Protein AF-A0A380E2Z0-F1 (afdb_monomer)

Structure (mmCIF, N/CA/C/O backbone):
data_AF-A0A380E2Z0-F1
#
_entry.id   AF-A0A380E2Z0-F1
#
loop_
_atom_site.group_PDB
_atom_site.id
_atom_site.type_symbol
_atom_site.label_atom_id
_atom_site.label_alt_id
_atom_site.label_comp_id
_atom_site.label_asym_id
_atom_site.label_entity_id
_atom_site.label_seq_id
_atom_site.pdbx_PDB_ins_code
_atom_site.Cartn_x
_atom_site.Cartn_y
_atom_site.Cartn_z
_atom_site.occupancy
_atom_site.B_iso_or_equiv
_atom_site.auth_seq_id
_atom_site.auth_comp_id
_atom_site.auth_asym_id
_atom_site.auth_atom_id
_atom_site.pdbx_PDB_model_num
ATOM 1 N N . MET A 1 1 ? -22.108 3.577 24.737 1.00 51.06 1 MET A N 1
ATOM 2 C CA . MET A 1 1 ? -21.111 2.952 23.843 1.00 51.06 1 MET A CA 1
ATOM 3 C C . MET A 1 1 ? -20.213 2.059 24.678 1.00 51.06 1 MET A C 1
ATOM 5 O O . MET A 1 1 ? -19.355 2.550 25.410 1.00 51.06 1 MET A O 1
ATOM 9 N N . THR A 1 2 ? -20.496 0.767 24.636 1.00 66.31 2 THR A N 1
ATOM 10 C CA . THR A 1 2 ? -19.803 -0.294 25.375 1.00 66.31 2 THR A CA 1
ATOM 11 C C . THR A 1 2 ? -18.434 -0.557 24.732 1.00 66.31 2 THR A C 1
ATOM 13 O O . THR A 1 2 ? -18.242 -0.288 23.546 1.00 66.31 2 THR A O 1
ATOM 16 N N . ASN A 1 3 ? -17.442 -1.051 25.485 1.00 68.44 3 ASN A N 1
ATOM 17 C CA . ASN A 1 3 ? -16.098 -1.336 24.939 1.00 68.44 3 ASN A CA 1
ATOM 18 C C . ASN A 1 3 ? -16.125 -2.321 23.751 1.00 68.44 3 ASN A C 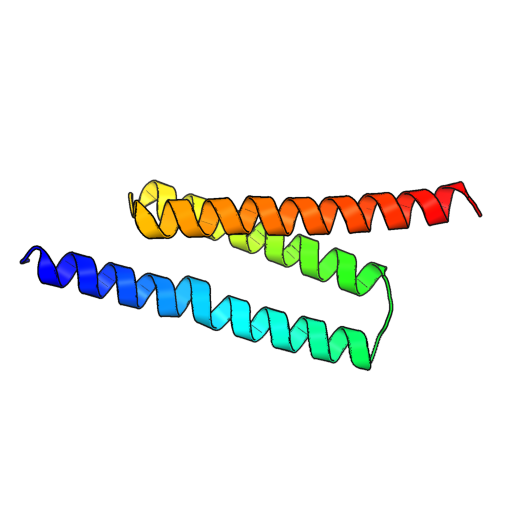1
ATOM 20 O O . ASN A 1 3 ? -15.223 -2.308 22.914 1.00 68.44 3 ASN A O 1
ATOM 24 N N . GLU A 1 4 ? -17.171 -3.139 23.655 1.00 69.94 4 GLU A N 1
ATOM 25 C CA . GLU A 1 4 ? -17.406 -4.076 22.557 1.00 69.94 4 GLU A CA 1
ATOM 26 C C . GLU A 1 4 ? -17.744 -3.360 21.241 1.00 69.94 4 GLU A C 1
ATOM 28 O O . GLU A 1 4 ? -17.166 -3.694 20.206 1.00 69.94 4 GLU A O 1
ATOM 33 N N . ASP A 1 5 ? -18.552 -2.296 21.285 1.00 69.06 5 ASP A N 1
ATOM 34 C CA . ASP A 1 5 ? -18.942 -1.516 20.100 1.00 69.06 5 ASP A CA 1
ATOM 35 C C . ASP A 1 5 ? -17.717 -0.883 19.422 1.00 69.06 5 ASP A C 1
ATOM 37 O O . ASP A 1 5 ? -17.554 -0.943 18.202 1.00 69.06 5 ASP A O 1
ATOM 41 N N . LYS A 1 6 ? -16.784 -0.353 20.228 1.00 68.62 6 LYS A N 1
ATOM 42 C CA . LYS A 1 6 ? -15.534 0.253 19.735 1.00 68.62 6 LYS A CA 1
ATOM 43 C C . LYS A 1 6 ? -14.621 -0.770 19.049 1.00 68.62 6 LYS A C 1
ATOM 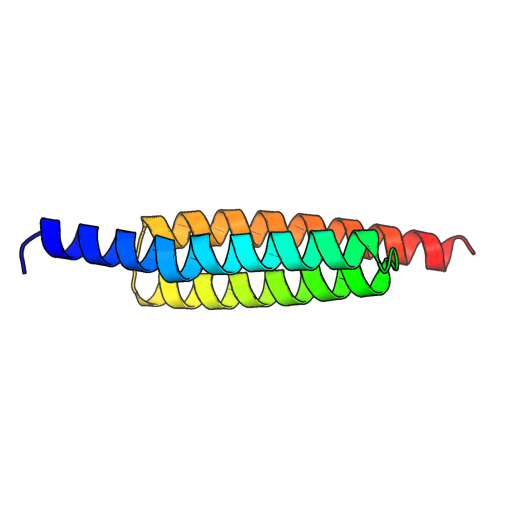45 O O . LYS A 1 6 ? -13.951 -0.437 18.071 1.00 68.62 6 LYS A O 1
ATOM 50 N N . ARG A 1 7 ? -14.589 -2.017 19.536 1.00 68.88 7 ARG A N 1
ATOM 51 C CA . ARG A 1 7 ? -13.810 -3.106 18.916 1.00 68.88 7 ARG A CA 1
ATOM 52 C C . ARG A 1 7 ? -14.441 -3.582 17.609 1.00 68.88 7 ARG A C 1
ATOM 54 O O . ARG A 1 7 ? -13.713 -3.841 16.649 1.00 68.88 7 ARG A O 1
ATOM 61 N N . PHE A 1 8 ? -15.769 -3.669 17.552 1.00 72.56 8 PHE A N 1
ATOM 62 C CA . PHE A 1 8 ? -16.492 -4.022 16.328 1.00 72.56 8 PHE A CA 1
ATOM 63 C C . PHE A 1 8 ? -16.325 -2.967 15.229 1.00 72.56 8 PHE A C 1
ATOM 65 O O . PHE A 1 8 ? -16.107 -3.329 14.069 1.00 72.56 8 PHE A O 1
ATOM 72 N N . GLU A 1 9 ? -16.344 -1.677 15.572 1.00 71.56 9 GLU A N 1
ATOM 73 C CA . GLU A 1 9 ? -16.071 -0.606 14.606 1.00 71.56 9 GLU A CA 1
ATOM 74 C C . GLU A 1 9 ? -14.637 -0.654 14.066 1.00 71.56 9 GLU A C 1
ATOM 76 O O . GLU A 1 9 ? -14.440 -0.521 12.857 1.00 71.56 9 GLU A O 1
ATOM 81 N N . GLN A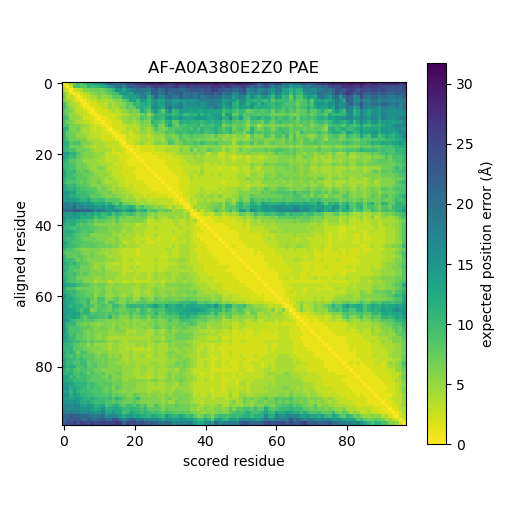 1 10 ? -13.642 -0.923 14.919 1.00 69.00 10 GLN A N 1
ATOM 82 C CA . GLN A 1 10 ? -12.249 -1.098 14.488 1.00 69.00 10 GLN A CA 1
ATOM 83 C C . GLN A 1 10 ? -12.079 -2.287 13.535 1.00 69.00 10 GLN A C 1
ATOM 85 O O . GLN A 1 10 ? -11.433 -2.155 12.498 1.00 69.00 10 GLN A O 1
ATOM 90 N N . LEU A 1 11 ? -12.696 -3.433 13.840 1.00 72.31 11 LEU A N 1
ATOM 91 C CA . LEU A 1 11 ? -12.668 -4.617 12.971 1.00 72.31 11 LEU A CA 1
ATOM 92 C C . LEU A 1 11 ? -13.353 -4.362 11.623 1.00 72.31 11 LEU A C 1
ATOM 94 O O . LEU A 1 11 ? -12.864 -4.791 10.574 1.00 72.31 11 LEU A O 1
ATOM 98 N N . ARG A 1 12 ? -14.481 -3.645 11.634 1.00 75.81 12 ARG A N 1
ATOM 99 C CA . ARG A 1 12 ? -15.184 -3.253 10.407 1.00 75.81 12 ARG A CA 1
ATOM 100 C C . ARG A 1 12 ? -14.338 -2.282 9.578 1.00 75.81 12 ARG A C 1
ATOM 102 O O . ARG A 1 12 ? -14.306 -2.412 8.354 1.00 75.81 12 ARG A O 1
ATOM 109 N N . PHE A 1 13 ? -13.633 -1.357 10.228 1.00 71.56 13 PHE A N 1
ATOM 110 C CA . PHE A 1 13 ? -12.709 -0.435 9.572 1.00 71.56 13 PHE A CA 1
ATOM 111 C C . PHE A 1 13 ? -11.521 -1.179 8.950 1.00 71.56 13 PHE A C 1
ATOM 113 O O . PHE A 1 13 ? -11.262 -1.004 7.765 1.00 71.56 13 PHE A O 1
ATOM 120 N N . GLU A 1 14 ? -10.863 -2.076 9.687 1.00 74.12 14 GLU A N 1
ATOM 121 C CA . GLU A 1 14 ? -9.763 -2.902 9.164 1.00 74.12 14 GLU A CA 1
ATOM 122 C C . GLU A 1 14 ? -10.181 -3.709 7.936 1.00 74.12 14 GLU A C 1
ATOM 124 O O . GLU A 1 14 ? -9.493 -3.698 6.917 1.00 74.12 14 GLU A O 1
ATOM 129 N N . ARG A 1 15 ? -11.328 -4.393 7.986 1.00 74.94 15 ARG A N 1
ATOM 130 C CA . ARG A 1 15 ? -11.776 -5.191 6.840 1.00 74.94 15 ARG A CA 1
ATOM 131 C C . ARG A 1 15 ? -12.050 -4.309 5.618 1.00 74.94 15 ARG A C 1
ATOM 133 O O . ARG A 1 15 ? -11.697 -4.686 4.504 1.00 74.94 15 ARG A O 1
ATOM 140 N N . LYS A 1 16 ? -12.658 -3.139 5.825 1.00 77.38 16 LYS A N 1
ATOM 141 C CA . LYS A 1 16 ? -13.085 -2.255 4.736 1.00 77.38 16 LYS A CA 1
ATOM 142 C C . LYS A 1 16 ? -11.946 -1.428 4.136 1.00 77.38 16 LYS A C 1
ATOM 144 O O . LYS A 1 16 ? -11.937 -1.228 2.928 1.00 77.38 16 LYS A O 1
ATOM 149 N N . PHE A 1 17 ? -11.012 -0.962 4.961 1.00 72.69 17 PHE A N 1
ATOM 150 C CA . PHE A 1 17 ? -9.939 -0.049 4.556 1.00 72.69 17 PHE A CA 1
ATOM 151 C C . PHE A 1 17 ? -8.572 -0.716 4.421 1.00 72.69 17 PHE A C 1
ATOM 153 O O . PHE A 1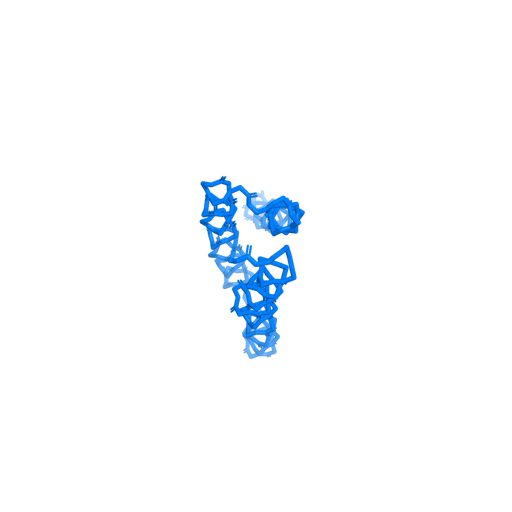 17 ? -7.702 -0.142 3.785 1.00 72.69 17 PHE A O 1
ATOM 160 N N . ILE A 1 18 ? -8.373 -1.910 4.982 1.00 77.38 18 ILE A N 1
ATOM 161 C CA . ILE A 1 18 ? -7.132 -2.673 4.808 1.00 77.38 18 ILE A CA 1
ATOM 162 C C . ILE A 1 18 ? -7.417 -3.890 3.931 1.00 77.38 18 ILE A C 1
ATOM 164 O O . ILE A 1 18 ? -6.987 -3.936 2.790 1.00 77.38 18 ILE A O 1
ATOM 168 N N . VAL A 1 19 ? -8.204 -4.861 4.390 1.00 80.88 19 VAL A N 1
ATOM 169 C CA . VAL A 1 19 ? -8.294 -6.161 3.691 1.00 80.88 19 VAL A CA 1
ATOM 170 C C . VAL A 1 19 ? -8.819 -6.035 2.254 1.00 80.88 19 VAL A C 1
ATOM 172 O O . VAL A 1 19 ? -8.173 -6.515 1.327 1.00 80.88 19 VAL A O 1
ATOM 175 N N . ILE A 1 20 ? -9.964 -5.379 2.048 1.00 81.44 20 ILE A N 1
ATOM 176 C CA . ILE A 1 20 ? -10.579 -5.244 0.715 1.00 81.44 20 ILE A CA 1
ATOM 177 C C . ILE A 1 20 ? -9.656 -4.533 -0.297 1.00 81.44 20 ILE A C 1
ATOM 179 O O . ILE A 1 20 ? -9.372 -5.129 -1.337 1.00 81.44 20 ILE A O 1
ATOM 183 N N . PRO A 1 21 ? -9.159 -3.307 -0.042 1.00 84.00 21 PRO A N 1
ATOM 184 C CA . PRO A 1 21 ? -8.304 -2.606 -1.002 1.00 84.00 21 PRO A CA 1
ATOM 185 C C . PRO A 1 21 ? -6.982 -3.334 -1.269 1.00 84.00 21 PRO A C 1
ATOM 187 O O . PRO A 1 21 ? -6.487 -3.284 -2.391 1.00 84.00 21 PRO A O 1
ATOM 190 N N . TYR A 1 22 ? -6.450 -4.078 -0.296 1.00 83.62 22 TYR A N 1
ATOM 191 C CA . TYR A 1 22 ? -5.248 -4.893 -0.486 1.00 83.62 22 TYR A CA 1
ATOM 192 C C . TYR A 1 22 ? -5.483 -6.090 -1.400 1.00 83.62 22 TYR A C 1
ATOM 194 O O . TYR A 1 22 ? -4.661 -6.368 -2.270 1.00 83.62 22 TYR A O 1
ATOM 202 N N . VAL A 1 23 ? -6.607 -6.787 -1.229 1.00 86.31 23 VAL A N 1
ATOM 203 C CA . VAL A 1 23 ? -6.981 -7.898 -2.113 1.00 86.31 23 VAL A CA 1
ATOM 20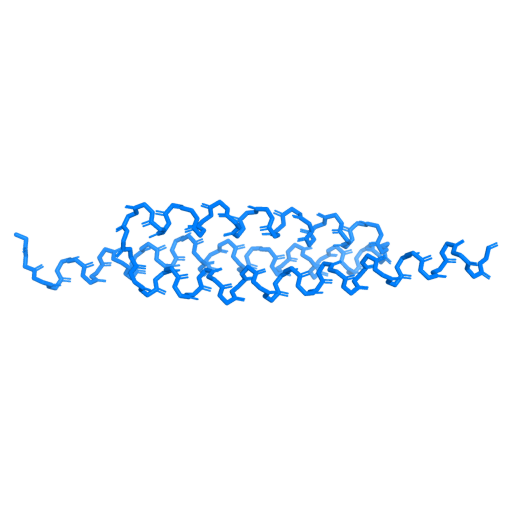4 C C . VAL A 1 23 ? -7.216 -7.383 -3.532 1.00 86.31 23 VAL A C 1
ATOM 206 O O . VAL A 1 23 ? -6.712 -7.974 -4.482 1.00 86.31 23 VAL A O 1
ATOM 209 N N . ILE A 1 24 ? -7.912 -6.250 -3.680 1.00 88.56 24 ILE A N 1
ATOM 210 C CA . ILE A 1 24 ? -8.113 -5.606 -4.987 1.00 88.56 24 ILE A CA 1
ATOM 211 C C . ILE A 1 24 ? -6.762 -5.252 -5.618 1.00 88.56 24 ILE A C 1
ATOM 213 O O . ILE A 1 24 ? -6.528 -5.580 -6.779 1.00 88.56 24 ILE A O 1
ATOM 217 N N . TYR A 1 25 ? -5.856 -4.641 -4.852 1.00 87.62 25 TYR A N 1
ATOM 218 C CA . TYR A 1 25 ? -4.518 -4.302 -5.326 1.00 87.62 25 TYR A CA 1
ATOM 219 C C . TYR A 1 25 ? -3.736 -5.540 -5.782 1.00 87.62 25 TYR A C 1
ATOM 221 O O . TYR A 1 25 ? -3.165 -5.532 -6.869 1.00 87.62 25 TYR A O 1
ATOM 229 N N . ALA A 1 26 ? -3.764 -6.628 -5.007 1.00 87.38 26 ALA A N 1
ATOM 230 C CA . ALA A 1 26 ? -3.092 -7.874 -5.367 1.00 87.38 26 ALA A CA 1
ATOM 231 C C . ALA A 1 26 ? -3.627 -8.463 -6.682 1.00 87.38 26 ALA A C 1
ATOM 233 O O . ALA A 1 26 ? -2.839 -8.886 -7.525 1.00 87.38 26 ALA A O 1
ATOM 234 N N . VAL A 1 27 ? -4.948 -8.442 -6.893 1.00 90.44 27 VAL A N 1
ATOM 235 C CA . VAL A 1 27 ? -5.558 -8.896 -8.153 1.00 90.44 27 VAL A CA 1
ATOM 236 C C . VAL A 1 27 ? -5.142 -7.999 -9.320 1.00 90.44 27 VAL A C 1
ATOM 238 O O . VAL A 1 27 ? -4.791 -8.514 -10.378 1.00 90.44 27 VAL A O 1
ATOM 241 N N . ILE A 1 28 ? -5.123 -6.674 -9.136 1.00 88.31 28 ILE A N 1
ATOM 242 C CA . ILE A 1 28 ? -4.682 -5.724 -10.171 1.00 88.31 28 ILE A CA 1
ATOM 243 C C . ILE A 1 28 ? -3.221 -5.973 -10.550 1.00 88.31 28 ILE A C 1
ATOM 245 O O . ILE A 1 28 ? -2.918 -6.083 -11.735 1.00 88.31 28 ILE A O 1
ATOM 249 N N . VAL A 1 29 ? -2.327 -6.094 -9.564 1.00 86.38 29 VAL A N 1
ATOM 250 C CA . VAL A 1 29 ? -0.902 -6.358 -9.807 1.00 86.38 29 VAL A CA 1
ATOM 251 C C . VAL A 1 29 ? -0.714 -7.699 -10.505 1.00 86.38 29 VAL A C 1
ATOM 253 O O . VAL A 1 29 ? 0.039 -7.762 -11.470 1.00 86.38 29 VAL A O 1
ATOM 256 N N . LEU A 1 30 ? -1.417 -8.749 -10.073 1.00 87.69 30 LEU A N 1
ATOM 257 C CA . LEU A 1 30 ? -1.329 -10.069 -10.694 1.00 87.69 30 LEU A CA 1
ATOM 258 C C . LEU A 1 30 ? -1.773 -10.035 -12.162 1.00 87.69 30 LEU A C 1
ATOM 260 O O . LEU A 1 30 ? -1.060 -10.531 -13.031 1.00 87.69 30 LEU A O 1
ATOM 264 N N . LEU A 1 31 ? -2.929 -9.427 -12.445 1.00 88.19 31 LEU A N 1
ATOM 265 C CA . LEU A 1 31 ? -3.439 -9.305 -13.811 1.00 88.19 31 LEU A CA 1
ATOM 266 C C . LEU A 1 31 ? -2.487 -8.479 -14.674 1.00 88.19 31 LEU A C 1
ATOM 268 O O . LEU A 1 31 ? -2.119 -8.911 -15.764 1.00 88.19 31 LEU A O 1
ATOM 272 N N . LEU A 1 32 ? -2.047 -7.318 -14.184 1.00 85.25 32 LEU A N 1
ATOM 273 C CA . LEU A 1 32 ? -1.127 -6.468 -14.932 1.00 85.25 32 LEU A CA 1
ATOM 274 C C . LEU A 1 32 ? 0.209 -7.161 -15.166 1.00 85.25 32 LEU A C 1
ATOM 276 O O . LEU A 1 32 ? 0.715 -7.053 -16.268 1.00 85.25 32 LEU A O 1
ATOM 280 N N . ASN A 1 33 ? 0.729 -7.937 -14.217 1.00 82.69 33 ASN A N 1
ATOM 281 C CA . ASN A 1 33 ? 1.967 -8.685 -14.415 1.00 82.69 33 ASN A CA 1
ATOM 282 C C . ASN A 1 33 ? 1.829 -9.781 -15.492 1.00 82.69 33 ASN A C 1
ATOM 284 O O . ASN A 1 33 ? 2.745 -9.959 -16.289 1.00 82.69 33 ASN A O 1
ATOM 288 N N . ILE A 1 34 ? 0.673 -10.458 -15.574 1.00 85.81 34 ILE A N 1
ATOM 289 C CA . ILE A 1 34 ? 0.395 -11.474 -16.607 1.00 85.81 34 ILE A CA 1
ATOM 290 C C . ILE A 1 34 ? 0.273 -10.846 -18.003 1.00 85.81 34 ILE A C 1
ATOM 292 O O . ILE A 1 34 ? 0.806 -11.390 -18.968 1.00 85.81 34 ILE A O 1
ATOM 296 N N . PHE A 1 35 ? -0.444 -9.725 -18.130 1.00 85.00 35 PHE A N 1
ATOM 297 C CA . PHE A 1 35 ? -0.692 -9.093 -19.433 1.00 85.00 35 PHE A CA 1
ATOM 298 C C . PHE A 1 35 ? 0.433 -8.145 -19.875 1.00 85.00 35 PHE A C 1
ATOM 300 O O . PHE A 1 35 ? 0.684 -8.004 -21.070 1.00 85.00 35 PHE A O 1
ATOM 307 N N . TYR A 1 36 ? 1.102 -7.492 -18.926 1.00 75.12 36 TYR A N 1
ATOM 308 C CA . TYR A 1 36 ? 2.085 -6.433 -19.138 1.00 75.12 36 TYR A CA 1
ATOM 309 C C . TYR A 1 36 ? 3.228 -6.549 -18.122 1.00 75.12 36 TYR A C 1
ATOM 311 O O . TYR A 1 36 ? 3.199 -5.975 -17.035 1.00 75.12 36 TYR A O 1
ATOM 319 N N . SER A 1 37 ? 4.302 -7.232 -18.504 1.00 75.00 37 SER A N 1
ATOM 320 C CA . SER A 1 37 ? 5.474 -7.404 -17.636 1.00 75.00 37 SER A CA 1
ATOM 321 C C . SER A 1 37 ? 6.434 -6.196 -17.647 1.00 75.00 37 SER A C 1
ATOM 323 O O . SER A 1 37 ? 7.644 -6.359 -17.484 1.00 75.00 37 SER A O 1
ATOM 325 N N . ASP A 1 38 ? 5.919 -4.978 -17.855 1.00 83.62 38 ASP A N 1
ATOM 326 C CA . ASP A 1 38 ? 6.734 -3.760 -17.841 1.00 83.62 38 ASP A CA 1
ATOM 327 C C . ASP A 1 38 ? 7.055 -3.353 -16.394 1.00 83.62 38 ASP A C 1
ATOM 329 O O . ASP A 1 38 ? 6.171 -3.106 -15.559 1.00 83.62 38 ASP A O 1
ATOM 333 N N . LEU A 1 39 ? 8.353 -3.259 -16.102 1.00 82.31 39 LEU A N 1
ATOM 334 C CA . LEU A 1 39 ? 8.869 -2.856 -14.800 1.00 82.31 39 LEU A CA 1
ATOM 335 C C . LEU A 1 39 ? 8.354 -1.467 -14.394 1.00 82.31 39 LEU A C 1
ATOM 337 O O . LEU A 1 39 ? 8.061 -1.245 -13.218 1.00 82.31 39 LEU A O 1
ATOM 341 N N . LYS A 1 40 ? 8.183 -0.546 -15.352 1.00 85.00 40 LYS A N 1
ATOM 342 C CA . LYS A 1 40 ? 7.689 0.813 -15.085 1.00 85.00 40 LYS A CA 1
ATOM 343 C C . LYS A 1 40 ? 6.269 0.784 -14.532 1.00 85.00 40 LYS A C 1
ATOM 345 O O . LYS A 1 40 ? 5.995 1.452 -13.540 1.00 85.00 40 LYS A O 1
ATOM 350 N N . ILE A 1 41 ? 5.393 -0.034 -15.121 1.00 85.81 41 ILE A N 1
ATOM 351 C CA . ILE A 1 41 ? 4.000 -0.189 -14.674 1.00 85.81 41 ILE A CA 1
ATOM 352 C C . ILE A 1 41 ? 3.973 -0.738 -13.245 1.00 85.81 41 ILE A C 1
ATOM 354 O O . ILE A 1 41 ? 3.286 -0.194 -12.380 1.00 85.81 41 ILE A O 1
ATOM 358 N N . THR A 1 42 ? 4.773 -1.773 -12.979 1.00 85.12 42 THR A N 1
ATOM 359 C CA . THR A 1 42 ? 4.870 -2.386 -11.647 1.00 85.12 42 THR A CA 1
ATOM 360 C C . THR A 1 42 ? 5.389 -1.386 -10.609 1.00 85.12 42 THR A C 1
ATOM 362 O O . THR A 1 42 ? 4.798 -1.243 -9.539 1.00 85.12 42 THR A O 1
ATOM 365 N N . MET A 1 43 ? 6.436 -0.625 -10.936 1.00 87.50 43 MET A N 1
ATOM 366 C CA . MET A 1 43 ? 6.987 0.412 -10.059 1.00 87.50 43 MET A CA 1
ATOM 367 C C . MET A 1 43 ? 5.957 1.510 -9.752 1.00 87.50 43 MET A C 1
ATOM 369 O O . MET A 1 43 ? 5.806 1.905 -8.595 1.00 87.50 43 MET A O 1
ATOM 373 N N . THR A 1 44 ? 5.210 1.982 -10.756 1.00 88.81 44 THR A N 1
ATOM 374 C CA . THR A 1 44 ? 4.156 2.991 -10.563 1.00 88.81 44 THR A CA 1
ATOM 375 C C . THR A 1 44 ? 3.024 2.477 -9.673 1.00 88.81 44 THR A C 1
ATOM 377 O O . THR A 1 44 ? 2.573 3.212 -8.794 1.00 88.81 44 THR A O 1
ATOM 380 N N . LEU A 1 45 ? 2.591 1.222 -9.839 1.00 89.31 45 LEU A N 1
ATOM 381 C CA . LEU A 1 45 ? 1.575 0.605 -8.977 1.00 89.31 45 LEU A CA 1
ATOM 382 C C . LEU A 1 45 ? 2.037 0.535 -7.522 1.00 89.31 45 LEU A C 1
ATOM 384 O O . LEU A 1 45 ? 1.298 0.953 -6.630 1.00 89.31 45 LEU A O 1
ATOM 388 N N . PHE A 1 46 ? 3.268 0.074 -7.287 1.00 87.62 46 PHE A N 1
ATOM 389 C CA . PHE A 1 46 ? 3.835 0.012 -5.939 1.00 87.62 46 PHE A CA 1
ATOM 390 C C . PHE A 1 46 ? 4.003 1.400 -5.320 1.00 87.62 46 PHE A C 1
ATOM 392 O O . PHE A 1 46 ? 3.718 1.567 -4.135 1.00 87.62 46 PHE A O 1
ATOM 399 N N . GLY A 1 47 ? 4.373 2.410 -6.111 1.00 89.75 47 GLY A N 1
ATOM 400 C CA . GLY A 1 47 ? 4.419 3.802 -5.658 1.00 89.75 47 GLY A CA 1
ATOM 401 C C . GLY A 1 47 ? 3.038 4.344 -5.272 1.00 89.75 47 GLY A C 1
ATOM 402 O O . GLY A 1 47 ? 2.883 4.949 -4.210 1.00 89.75 47 GLY A O 1
ATOM 403 N N . LEU A 1 48 ? 2.012 4.074 -6.086 1.00 91.62 48 LEU A N 1
ATOM 404 C CA . LEU A 1 48 ? 0.629 4.465 -5.794 1.00 91.62 48 LEU A CA 1
ATOM 405 C C . LEU A 1 48 ? 0.106 3.775 -4.527 1.00 91.62 48 LEU A C 1
ATOM 407 O O . LEU A 1 48 ? -0.545 4.399 -3.688 1.00 91.62 48 LEU A O 1
ATOM 411 N N . PHE A 1 49 ? 0.424 2.494 -4.365 1.00 89.69 49 PHE A N 1
ATOM 412 C CA . PHE A 1 49 ? 0.060 1.717 -3.189 1.00 89.69 49 PHE A CA 1
ATOM 413 C C . PHE A 1 49 ? 0.764 2.199 -1.926 1.00 89.69 49 PHE A C 1
ATOM 415 O O . PHE A 1 49 ? 0.137 2.327 -0.877 1.00 89.69 49 PHE A O 1
ATOM 422 N N . PHE A 1 50 ? 2.050 2.529 -2.022 1.00 89.38 50 PHE A N 1
ATOM 423 C CA . PHE A 1 50 ? 2.784 3.141 -0.924 1.00 89.38 50 PHE A CA 1
ATOM 424 C C . PHE A 1 50 ? 2.133 4.463 -0.489 1.00 89.38 50 PHE A C 1
ATOM 426 O O . PHE A 1 50 ? 1.858 4.646 0.698 1.00 89.38 50 PHE A O 1
ATOM 433 N N . ALA A 1 51 ? 1.789 5.341 -1.437 1.00 91.25 51 ALA A N 1
ATOM 434 C CA . ALA A 1 51 ? 1.085 6.590 -1.140 1.00 91.25 51 ALA A CA 1
ATOM 435 C C . ALA A 1 51 ? -0.274 6.345 -0.454 1.00 91.25 51 ALA A C 1
ATOM 437 O O . ALA A 1 51 ? -0.602 7.012 0.530 1.00 91.25 51 ALA A O 1
ATOM 438 N N . TYR A 1 52 ? -1.039 5.350 -0.914 1.00 90.06 52 TYR A N 1
ATOM 439 C CA . TYR A 1 52 ? -2.291 4.935 -0.276 1.00 90.06 52 TYR A CA 1
ATOM 440 C C . TYR A 1 52 ? -2.085 4.506 1.187 1.00 90.06 52 TYR A C 1
ATOM 442 O O . TYR A 1 52 ? -2.828 4.931 2.077 1.00 90.06 52 TYR A O 1
ATOM 450 N N . ASN A 1 53 ? -1.034 3.729 1.454 1.00 89.62 53 ASN A N 1
ATOM 451 C CA . ASN A 1 53 ? -0.718 3.227 2.793 1.00 89.62 53 ASN A CA 1
ATOM 452 C C . ASN A 1 53 ? -0.300 4.345 3.746 1.00 89.62 53 ASN A C 1
ATOM 454 O O . ASN A 1 53 ? -0.719 4.341 4.904 1.00 89.62 53 ASN A O 1
ATOM 458 N N . VAL A 1 54 ? 0.427 5.350 3.248 1.00 90.44 54 VAL A N 1
ATOM 459 C CA . VAL A 1 54 ? 0.756 6.566 4.007 1.00 90.44 54 VAL A CA 1
ATOM 460 C C . VAL A 1 54 ? -0.510 7.339 4.392 1.00 90.44 54 VAL A C 1
ATOM 462 O O . VAL A 1 54 ? -0.642 7.764 5.541 1.00 90.44 54 VAL A O 1
ATOM 465 N N . VAL A 1 55 ? -1.474 7.485 3.476 1.00 90.94 55 VAL A N 1
ATOM 466 C CA . VAL A 1 55 ? -2.747 8.170 3.768 1.00 90.94 55 VAL A CA 1
ATOM 467 C C . VAL A 1 55 ? -3.546 7.420 4.837 1.00 90.94 55 VAL A C 1
ATOM 469 O O . VAL A 1 55 ? -4.019 8.038 5.794 1.00 90.94 55 VAL A O 1
ATOM 472 N N . ILE A 1 56 ? -3.668 6.093 4.730 1.00 87.44 56 ILE A N 1
ATOM 473 C CA . ILE A 1 56 ? -4.340 5.284 5.761 1.00 87.44 56 ILE A CA 1
ATOM 474 C C . ILE A 1 56 ? -3.612 5.385 7.094 1.00 87.44 56 ILE A C 1
ATOM 476 O O . ILE A 1 56 ? -4.271 5.526 8.126 1.00 87.44 56 ILE A O 1
ATOM 480 N N . LEU A 1 57 ? -2.280 5.343 7.085 1.00 89.19 57 LEU A N 1
ATOM 481 C CA . LEU A 1 57 ? -1.472 5.456 8.293 1.00 89.19 57 LEU A CA 1
ATOM 482 C C . LEU A 1 57 ? -1.757 6.783 9.000 1.00 89.19 57 LEU A C 1
ATOM 484 O O . LEU A 1 57 ? -1.967 6.795 10.213 1.00 89.19 57 LEU A O 1
ATOM 488 N N . PHE A 1 58 ? -1.859 7.877 8.243 1.00 88.94 58 PHE A N 1
ATOM 489 C CA . PHE A 1 58 ? -2.193 9.195 8.775 1.00 88.94 58 PHE A CA 1
ATOM 490 C C . PHE A 1 58 ? -3.614 9.247 9.358 1.00 88.94 58 PHE A C 1
ATOM 492 O O . PHE A 1 58 ? -3.824 9.748 10.464 1.00 88.94 58 PHE A O 1
ATOM 499 N N . ILE A 1 59 ? -4.598 8.658 8.671 1.00 85.75 59 ILE A N 1
ATOM 500 C CA . ILE A 1 59 ? -5.980 8.566 9.172 1.00 85.75 59 ILE A CA 1
ATOM 501 C C . ILE A 1 59 ? -6.042 7.722 10.455 1.00 85.75 59 ILE A C 1
ATOM 503 O O . ILE A 1 59 ? -6.713 8.101 11.419 1.00 85.75 59 ILE A O 1
ATOM 507 N N . ALA A 1 60 ? -5.343 6.586 10.487 1.00 85.38 60 ALA A N 1
ATOM 508 C CA . ALA A 1 60 ? -5.274 5.700 11.646 1.00 85.38 60 ALA A CA 1
ATOM 509 C C . ALA A 1 60 ? -4.555 6.361 12.834 1.00 85.38 60 ALA A C 1
ATOM 511 O O . ALA A 1 60 ? -4.942 6.124 13.983 1.00 85.38 60 ALA A O 1
ATOM 512 N N . PHE A 1 61 ? -3.563 7.214 12.555 1.00 84.00 61 PHE A N 1
ATOM 513 C CA . PHE A 1 61 ? -2.880 8.055 13.534 1.00 84.00 61 PHE A CA 1
ATOM 514 C C . PHE A 1 61 ? -3.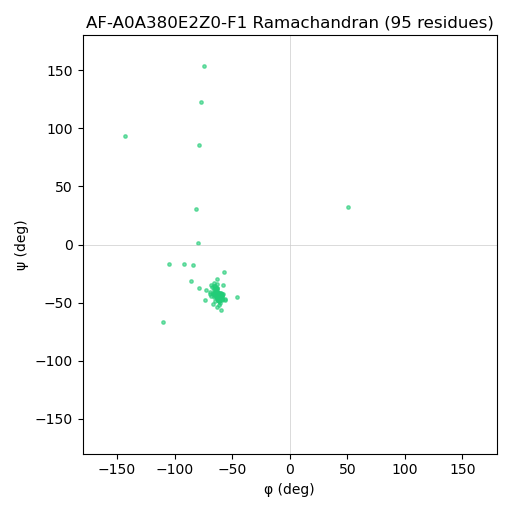833 9.068 14.171 1.00 84.00 61 PHE A C 1
ATOM 516 O O . PHE A 1 61 ? -3.993 9.054 15.391 1.00 84.00 61 PHE A O 1
ATOM 523 N N . ILE A 1 62 ? -4.548 9.860 13.362 1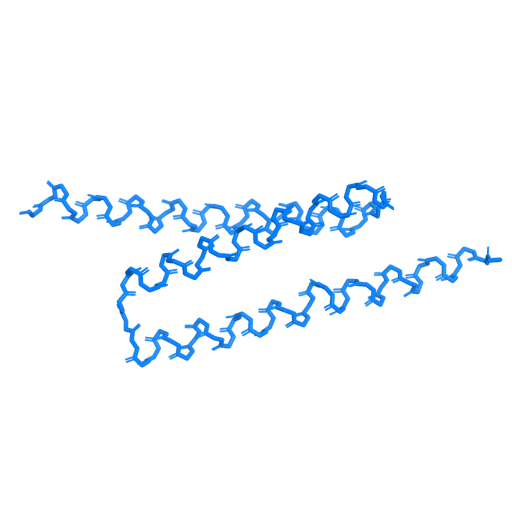.00 86.88 62 ILE A N 1
ATOM 524 C CA . ILE A 1 62 ? -5.525 10.852 13.852 1.00 86.88 62 ILE A CA 1
ATOM 525 C C . ILE A 1 62 ? -6.635 10.183 14.673 1.00 86.88 62 ILE A C 1
ATOM 527 O O . ILE A 1 62 ? -7.033 10.684 15.722 1.00 86.88 62 ILE A O 1
ATOM 531 N N . LYS A 1 63 ? -7.144 9.032 14.217 1.00 81.00 63 LYS A N 1
ATOM 532 C CA . LYS A 1 63 ? -8.220 8.307 14.912 1.00 81.00 63 LYS A CA 1
ATOM 533 C C . LYS A 1 63 ? -7.747 7.470 16.107 1.00 81.00 63 LYS A C 1
ATOM 535 O O . LYS A 1 63 ? -8.572 6.808 16.736 1.00 81.00 63 LYS A O 1
ATOM 540 N N . HIS A 1 64 ? -6.449 7.474 16.429 1.00 78.31 64 HIS A N 1
ATOM 541 C CA . HIS A 1 64 ? -5.845 6.698 17.519 1.00 78.31 64 HIS A CA 1
ATOM 542 C C . HIS A 1 64 ? -6.219 5.200 17.519 1.00 78.31 64 HIS A C 1
ATOM 544 O O . HIS A 1 64 ? -6.297 4.545 18.567 1.00 78.31 64 HIS A O 1
ATOM 550 N N . TYR A 1 65 ? -6.425 4.611 16.340 1.00 78.25 65 TYR A N 1
ATOM 551 C CA . TYR A 1 65 ? -6.720 3.186 16.212 1.00 78.25 65 TYR A CA 1
ATOM 552 C C . TYR A 1 65 ? -5.433 2.369 16.336 1.00 78.25 65 TYR A C 1
ATOM 554 O O . TYR A 1 65 ? -4.826 2.014 15.333 1.00 78.25 65 TYR A O 1
ATOM 562 N N . LYS A 1 66 ? -5.017 2.043 17.570 1.00 76.12 66 LYS A N 1
ATOM 563 C CA . LYS A 1 66 ? -3.733 1.366 17.865 1.00 76.12 66 LYS A CA 1
ATOM 564 C C . LYS A 1 66 ? -3.427 0.166 16.955 1.00 76.12 66 LYS A C 1
ATOM 566 O O . LYS A 1 66 ? -2.311 0.045 16.464 1.00 76.12 66 LYS A O 1
ATOM 571 N N . ARG A 1 67 ? -4.410 -0.709 16.711 1.00 76.94 67 ARG A N 1
ATOM 572 C CA . ARG A 1 67 ? -4.228 -1.917 15.887 1.00 76.94 67 ARG A CA 1
ATOM 573 C C . ARG A 1 67 ? -4.123 -1.600 14.393 1.00 76.94 67 ARG A C 1
ATOM 575 O O . ARG A 1 67 ? -3.195 -2.057 13.738 1.00 76.94 67 ARG A O 1
ATOM 582 N N . THR A 1 68 ? -5.027 -0.770 13.879 1.00 79.00 68 THR A N 1
ATOM 583 C CA . THR A 1 68 ? -5.027 -0.314 12.480 1.00 79.00 68 THR A CA 1
ATOM 584 C C . THR A 1 68 ? -3.772 0.492 12.152 1.00 79.00 68 THR A C 1
ATOM 586 O O . THR A 1 68 ? -3.216 0.336 11.074 1.00 79.00 68 THR A O 1
ATOM 589 N N . LEU A 1 69 ? -3.292 1.306 13.094 1.00 82.88 69 LEU A N 1
ATOM 590 C CA . LEU A 1 69 ? -2.055 2.074 12.984 1.00 82.88 69 LEU A CA 1
ATOM 591 C C . LEU A 1 69 ? -0.849 1.147 12.833 1.00 82.88 69 LEU A C 1
ATOM 593 O O . LEU A 1 69 ? -0.057 1.334 11.919 1.00 82.88 69 LEU A O 1
ATOM 597 N N . LEU A 1 70 ? -0.741 0.115 13.675 1.00 85.00 70 LEU A N 1
ATOM 598 C CA . LEU A 1 70 ? 0.360 -0.846 13.607 1.00 85.00 70 LEU A CA 1
ATOM 599 C C . LEU A 1 70 ? 0.321 -1.671 12.311 1.00 85.00 70 LEU A C 1
ATOM 601 O O . LEU A 1 70 ? 1.350 -1.833 11.659 1.00 85.00 70 LEU A O 1
ATOM 605 N N . LEU A 1 71 ? -0.866 -2.124 11.894 1.00 83.56 71 LEU A N 1
ATOM 606 C CA . LEU A 1 71 ? -1.055 -2.808 10.612 1.00 83.56 71 LEU A CA 1
ATOM 607 C C . LEU A 1 71 ? -0.664 -1.914 9.432 1.00 83.56 71 LEU A C 1
ATOM 609 O O . LEU A 1 71 ? 0.130 -2.330 8.596 1.00 83.56 71 LEU A O 1
ATOM 613 N N . SER A 1 72 ? -1.168 -0.679 9.390 1.00 86.19 72 SER A N 1
ATOM 614 C CA . SER A 1 72 ? -0.853 0.286 8.333 1.00 86.19 72 SER A CA 1
ATOM 615 C C . SER A 1 72 ? 0.628 0.655 8.316 1.00 86.19 72 SER A C 1
ATOM 617 O O . SER A 1 72 ? 1.181 0.884 7.245 1.00 86.19 72 SER A O 1
ATOM 619 N N . LEU A 1 73 ? 1.284 0.698 9.477 1.00 88.06 73 LEU A N 1
ATOM 620 C CA . LEU A 1 73 ? 2.709 0.995 9.586 1.00 88.06 73 LEU A CA 1
ATOM 621 C C . LEU A 1 73 ? 3.545 -0.121 8.954 1.00 88.06 73 LEU A C 1
ATOM 623 O O . LEU A 1 73 ? 4.364 0.160 8.084 1.00 88.06 73 LEU A O 1
ATOM 627 N N . ILE A 1 74 ? 3.291 -1.380 9.332 1.00 88.50 74 ILE A N 1
ATOM 628 C CA . ILE A 1 74 ? 3.966 -2.554 8.750 1.00 88.50 74 ILE A CA 1
ATOM 629 C C . ILE A 1 74 ? 3.783 -2.566 7.233 1.00 88.50 74 ILE A C 1
ATOM 631 O O . ILE A 1 74 ? 4.737 -2.728 6.479 1.00 88.50 74 ILE A O 1
ATOM 635 N N . LEU A 1 75 ? 2.552 -2.343 6.788 1.00 87.38 75 LEU A N 1
ATOM 636 C CA . LEU A 1 75 ? 2.187 -2.303 5.381 1.00 87.38 75 LEU A CA 1
ATOM 637 C C . LEU A 1 75 ? 2.868 -1.163 4.608 1.00 87.38 75 LEU A C 1
ATOM 639 O O . LEU A 1 75 ? 3.292 -1.355 3.468 1.00 87.38 75 LEU A O 1
ATOM 643 N N . THR A 1 76 ? 3.003 0.012 5.222 1.00 90.56 76 THR A N 1
ATOM 644 C CA . THR A 1 76 ? 3.713 1.159 4.636 1.00 90.56 76 THR A CA 1
ATOM 645 C C . THR A 1 76 ? 5.199 0.852 4.492 1.00 90.56 76 THR A C 1
ATOM 647 O O . THR A 1 76 ? 5.762 1.071 3.425 1.00 90.56 76 THR A O 1
ATOM 650 N N . VAL A 1 77 ? 5.827 0.275 5.520 1.00 92.25 77 VAL A N 1
ATOM 651 C CA . VAL A 1 77 ? 7.245 -0.118 5.470 1.00 92.25 77 VAL A CA 1
ATOM 652 C C . VAL A 1 77 ? 7.475 -1.199 4.414 1.00 92.25 77 VAL A C 1
ATOM 654 O O . VAL A 1 77 ? 8.390 -1.072 3.607 1.00 92.25 77 VAL A O 1
ATOM 657 N N . LEU A 1 78 ? 6.619 -2.223 4.364 1.00 89.88 78 LEU A N 1
ATOM 658 C CA . LEU A 1 78 ? 6.739 -3.320 3.404 1.00 89.88 78 LEU A CA 1
ATOM 659 C C . LEU A 1 78 ? 6.551 -2.840 1.955 1.00 89.88 78 LEU A C 1
ATOM 661 O O . LEU A 1 78 ? 7.335 -3.195 1.079 1.00 89.88 78 LEU A O 1
ATOM 665 N N . SER A 1 79 ? 5.541 -2.001 1.702 1.00 89.56 79 SER A N 1
ATOM 666 C CA . SER A 1 79 ? 5.325 -1.415 0.370 1.00 89.56 79 SER A CA 1
ATOM 667 C C . SER A 1 79 ? 6.419 -0.423 -0.022 1.00 89.56 79 SER A C 1
ATOM 669 O O . SER A 1 79 ? 6.809 -0.393 -1.187 1.00 89.56 79 SER A O 1
ATOM 671 N N . GLY A 1 80 ? 6.958 0.336 0.935 1.00 89.56 80 GLY A N 1
ATOM 672 C CA . GLY A 1 80 ? 8.087 1.236 0.713 1.00 89.56 80 GLY A CA 1
ATOM 673 C C . GLY A 1 80 ? 9.374 0.487 0.374 1.00 89.56 80 GLY A C 1
ATOM 674 O O . GLY A 1 80 ? 10.069 0.876 -0.560 1.00 89.56 80 GLY A O 1
ATOM 675 N N . ALA A 1 81 ? 9.659 -0.618 1.070 1.00 91.56 81 ALA A N 1
ATOM 676 C CA . ALA A 1 81 ? 10.799 -1.481 0.770 1.00 91.56 81 ALA A CA 1
ATOM 677 C C . ALA A 1 81 ? 10.692 -2.083 -0.640 1.00 91.56 81 ALA A C 1
ATOM 679 O O . ALA A 1 81 ? 11.623 -1.949 -1.430 1.00 91.56 81 ALA A O 1
ATOM 680 N N . ALA A 1 82 ? 9.530 -2.643 -0.993 1.00 88.69 82 ALA A N 1
ATOM 681 C CA . ALA A 1 82 ? 9.291 -3.186 -2.331 1.00 88.69 82 ALA A CA 1
ATOM 682 C C . ALA A 1 82 ? 9.413 -2.111 -3.429 1.00 88.69 82 ALA A C 1
ATOM 684 O O . ALA A 1 82 ? 10.029 -2.342 -4.468 1.00 88.69 82 ALA A O 1
ATOM 685 N N . PHE A 1 83 ? 8.865 -0.913 -3.198 1.00 89.25 83 PHE A N 1
ATOM 686 C CA . PHE A 1 83 ? 9.017 0.208 -4.126 1.00 89.25 83 PHE A CA 1
ATOM 687 C C . PHE A 1 83 ? 10.487 0.618 -4.296 1.00 89.25 83 PHE A C 1
ATOM 689 O O . PHE A 1 83 ? 10.933 0.842 -5.420 1.00 89.25 83 PHE A O 1
ATOM 696 N N . PHE A 1 84 ? 11.246 0.683 -3.199 1.00 89.88 84 PHE A N 1
ATOM 697 C CA . PHE A 1 84 ? 12.662 1.036 -3.225 1.00 89.88 84 PHE A CA 1
ATOM 698 C C . PHE A 1 84 ? 13.508 -0.003 -3.972 1.00 89.88 84 PHE A C 1
ATOM 700 O O . PHE A 1 84 ? 14.342 0.375 -4.792 1.00 89.88 84 PHE A O 1
ATOM 707 N N . GLU A 1 85 ? 13.266 -1.297 -3.756 1.00 88.94 85 GLU A N 1
ATOM 708 C CA . GLU A 1 85 ? 13.931 -2.373 -4.502 1.00 88.94 85 GLU A CA 1
ATOM 709 C C . GLU A 1 85 ? 13.672 -2.263 -6.009 1.00 88.94 85 GLU A C 1
ATOM 711 O O . GLU A 1 85 ? 14.617 -2.290 -6.801 1.00 88.94 85 GLU A O 1
ATOM 716 N N . LEU A 1 86 ? 12.412 -2.065 -6.412 1.00 88.19 86 LEU A N 1
ATOM 717 C CA . LEU A 1 86 ? 12.042 -1.886 -7.820 1.00 88.19 86 LEU A CA 1
ATOM 718 C C . LEU A 1 86 ? 12.689 -0.638 -8.429 1.00 88.19 86 LEU A C 1
ATOM 720 O O . LEU A 1 86 ? 13.179 -0.683 -9.558 1.00 88.19 86 LEU A O 1
ATOM 724 N N . PHE A 1 87 ? 12.721 0.464 -7.678 1.00 88.38 87 PHE A N 1
ATOM 725 C CA . PHE A 1 87 ? 13.361 1.704 -8.105 1.00 88.38 87 PHE A CA 1
ATOM 726 C C . PHE A 1 87 ? 14.868 1.520 -8.315 1.00 88.38 87 PHE A C 1
ATOM 728 O O . PHE A 1 87 ? 15.399 1.906 -9.356 1.00 88.38 87 PHE A O 1
ATOM 735 N N . MET A 1 88 ? 15.554 0.886 -7.362 1.00 88.44 88 MET A N 1
ATOM 736 C CA . MET A 1 88 ? 16.987 0.602 -7.459 1.00 88.44 88 MET A CA 1
ATOM 737 C C . MET A 1 88 ? 17.303 -0.356 -8.607 1.00 88.44 88 MET A C 1
ATOM 739 O O . MET A 1 88 ? 18.282 -0.149 -9.324 1.00 88.44 88 MET A O 1
ATOM 743 N N . PHE A 1 89 ? 16.468 -1.373 -8.824 1.00 88.38 89 PHE A N 1
ATOM 744 C CA . PHE A 1 89 ? 16.614 -2.295 -9.947 1.00 88.38 89 PHE A CA 1
ATOM 745 C C . PHE A 1 89 ? 16.451 -1.579 -11.294 1.00 88.38 89 PHE A C 1
ATOM 747 O O . PHE A 1 89 ? 17.267 -1.770 -12.197 1.00 88.38 89 PHE A O 1
ATOM 754 N N . MET A 1 90 ? 15.457 -0.692 -11.412 1.00 86.12 90 MET A N 1
ATOM 755 C CA . MET A 1 90 ? 15.282 0.145 -12.601 1.00 86.12 90 MET A CA 1
ATOM 756 C C . MET A 1 90 ? 16.487 1.065 -12.827 1.00 86.12 90 MET A C 1
ATOM 758 O O . MET A 1 90 ? 17.005 1.139 -13.940 1.00 86.12 90 MET A O 1
ATOM 762 N N . ALA A 1 91 ? 16.962 1.739 -11.777 1.00 86.94 91 ALA A N 1
ATOM 763 C CA . ALA A 1 91 ? 18.133 2.606 -11.856 1.00 86.94 91 ALA A CA 1
ATOM 764 C C . ALA A 1 91 ? 19.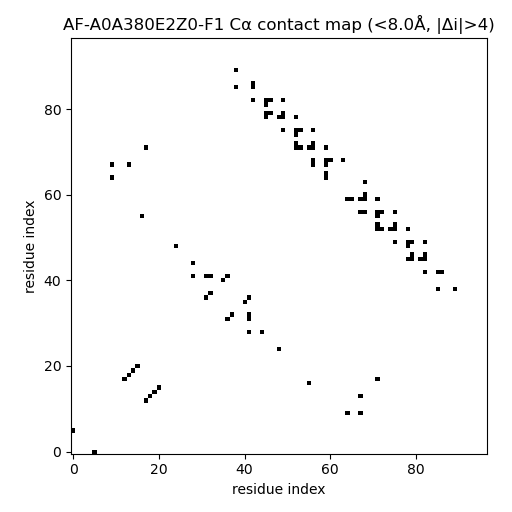373 1.825 -12.315 1.00 86.94 91 ALA A C 1
ATOM 766 O O . ALA A 1 91 ? 20.076 2.271 -13.218 1.00 86.94 91 ALA A O 1
ATOM 767 N N . LEU A 1 92 ? 19.605 0.630 -11.765 1.00 89.56 92 LEU A N 1
ATOM 768 C CA . LEU A 1 92 ? 20.713 -0.235 -12.165 1.00 89.56 92 LEU A CA 1
ATOM 769 C C . LEU A 1 92 ? 20.661 -0.589 -13.656 1.00 89.56 92 LEU A C 1
ATOM 771 O O . LEU A 1 92 ? 21.698 -0.566 -14.312 1.00 89.56 92 LEU A O 1
ATOM 775 N N . ILE A 1 93 ? 19.478 -0.900 -14.196 1.00 84.94 93 ILE A N 1
ATOM 776 C CA . ILE A 1 93 ? 19.313 -1.177 -15.630 1.00 84.94 93 ILE A CA 1
ATOM 777 C C . ILE A 1 93 ? 19.688 0.055 -16.461 1.00 84.94 93 ILE A C 1
ATOM 779 O O . ILE A 1 93 ? 20.427 -0.086 -17.428 1.00 84.94 93 ILE A O 1
ATOM 783 N N . ILE A 1 94 ? 19.236 1.248 -16.065 1.00 82.81 94 ILE A N 1
ATOM 784 C CA . ILE A 1 94 ? 19.524 2.503 -16.782 1.00 82.81 94 ILE A CA 1
ATOM 785 C C . ILE A 1 94 ? 21.016 2.862 -16.748 1.00 82.81 94 ILE A C 1
ATOM 787 O O . ILE A 1 94 ? 21.519 3.425 -17.705 1.00 82.81 94 ILE A O 1
ATOM 791 N N . PHE A 1 95 ? 21.729 2.587 -15.653 1.00 82.44 95 PHE A N 1
ATOM 792 C CA . PHE A 1 95 ? 23.161 2.909 -15.556 1.00 82.44 95 PHE A CA 1
ATOM 793 C C . PHE A 1 95 ? 24.074 1.843 -16.174 1.00 82.44 95 PHE A C 1
ATOM 795 O O . PHE A 1 95 ? 25.253 2.109 -16.403 1.00 82.44 95 PHE A O 1
ATOM 802 N N . LYS A 1 96 ? 23.566 0.625 -16.393 1.00 72.25 96 LYS A N 1
ATOM 803 C CA . LYS A 1 96 ? 24.337 -0.502 -16.938 1.00 72.25 96 LYS A CA 1
ATOM 804 C C . LYS A 1 96 ? 24.263 -0.603 -18.469 1.00 72.25 96 LYS A C 1
ATOM 806 O O . LYS A 1 96 ? 25.104 -1.292 -19.046 1.00 72.25 96 LYS A O 1
ATOM 811 N N . TYR A 1 97 ? 23.294 0.059 -19.100 1.00 54.69 97 TYR A N 1
ATOM 812 C CA . TYR A 1 97 ? 23.062 0.092 -20.549 1.00 54.69 97 TYR A CA 1
ATOM 813 C C . TYR A 1 97 ? 22.989 1.532 -21.049 1.00 54.69 97 TYR A C 1
ATOM 815 O O 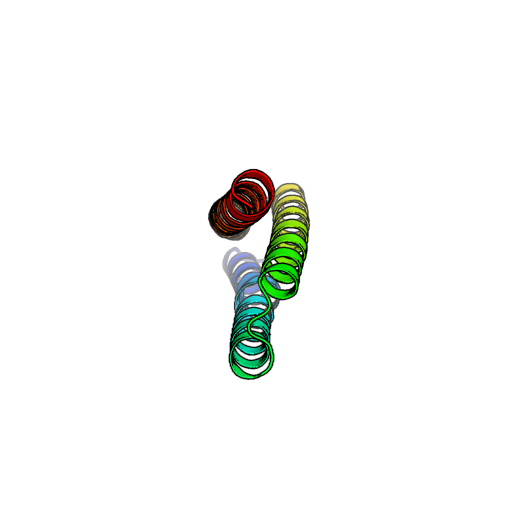. TYR A 1 97 ? 23.372 1.753 -22.217 1.00 54.69 97 TYR A O 1
#

Solvent-accessible surface area (backbone atoms only — not comparable to full-atom values): 5172 Å² total; per-residue (Å²): 136,56,79,64,57,60,52,51,51,50,53,53,46,42,46,62,72,44,52,49,56,50,53,51,47,52,52,51,52,51,51,42,48,74,78,48,79,49,66,67,62,54,41,51,52,34,47,54,50,26,54,51,28,51,53,50,28,52,53,24,54,77,67,64,37,68,65,57,26,52,53,28,46,54,50,26,52,53,33,43,49,54,31,49,53,46,50,52,52,51,49,51,53,64,77,75,106

Organism: Staphylococcus aureus (NCBI:txid1280)

pLDDT: mean 82.9, std 8.05, range [51.06, 92.25]

Radius of gyration: 16.52 Å; Cα contacts (8 Å, |Δi|>4): 55; chains: 1; bounding box: 45×22×46 Å

Foldseek 3Di:
DDPVVVVVVLVVCCCVLPVVVVVVLVVVLVVCCVVPVDLVVNLVSLVVQLVSLVVQLVVCVVVVVVVSNVVSVVSNVVSVVVSVVSVVVVVCVVVVD

Secondary structure (DSSP, 8-state):
--HHHHHHHHHHHHIIIIIHHHHHHHHHHHHHHHH---HHHHHHHHHHHHHHHHHHHHHHHHTT-HHHHHHHHHHHHHHHHHHHHHHHHHHHHHHH-

Mean predicted aligned error: 6.76 Å

Sequence (97 aa):
MTNEDKRFEQLRFERKFIVIPYVIYAVIVLLLNIFYSDLKITMTLFGLFFAYNVVILFIAFIKHYKRTLLLSLILTVLSGAAFFELFMFMALIIFKY